Protein AF-X1DYR9-F1 (afdb_monomer_lite)

Secondary structure (DSSP, 8-state):
-----S-HHHHHHHHHHHHHHHTT--HHHHHHHHHHHHHHHHHHTSTTGGG-----

Structure (mmCIF, N/CA/C/O backbone):
data_AF-X1DYR9-F1
#
_entry.id   AF-X1DYR9-F1
#
loop_
_atom_site.group_PDB
_atom_site.id
_atom_site.type_symbol
_atom_site.label_atom_id
_atom_site.label_alt_id
_atom_site.label_comp_id
_atom_site.label_asym_id
_atom_site.label_entity_id
_atom_site.label_seq_id
_atom_site.pdbx_PDB_ins_code
_atom_site.Cartn_x
_atom_site.Cartn_y
_atom_site.Cartn_z
_atom_site.occupancy
_atom_site.B_iso_or_equiv
_atom_site.auth_seq_id
_atom_site.auth_comp_id
_atom_site.auth_asym_id
_atom_site.auth_atom_id
_atom_site.pdbx_PDB_model_num
ATOM 1 N N . MET A 1 1 ? -0.989 27.176 13.800 1.00 48.44 1 MET A N 1
ATOM 2 C CA . MET A 1 1 ? 0.208 26.470 14.318 1.00 48.44 1 MET A CA 1
ATOM 3 C C . MET A 1 1 ? 0.218 25.046 13.767 1.00 48.44 1 MET A C 1
ATOM 5 O O . MET A 1 1 ? -0.750 24.329 13.992 1.00 48.44 1 MET A O 1
ATOM 9 N N . LYS A 1 2 ? 1.249 24.633 13.010 1.00 59.66 2 LYS A N 1
ATOM 10 C CA . LYS A 1 2 ? 1.407 23.220 12.614 1.00 59.66 2 LYS A CA 1
ATOM 11 C C . LYS A 1 2 ? 1.738 22.424 13.875 1.00 59.66 2 LYS A C 1
ATOM 13 O O . LYS A 1 2 ? 2.764 22.666 14.497 1.00 59.66 2 LYS A O 1
ATOM 18 N N . LYS A 1 3 ? 0.833 21.537 14.285 1.00 67.62 3 LYS A N 1
ATOM 19 C CA . LYS A 1 3 ? 1.038 20.664 15.443 1.00 67.62 3 LYS A CA 1
ATOM 20 C C . LYS A 1 3 ? 2.163 19.693 15.094 1.00 67.62 3 LYS A C 1
ATOM 22 O O . LYS A 1 3 ? 2.027 18.938 14.133 1.00 67.62 3 LYS A O 1
ATOM 27 N N . ASP A 1 4 ? 3.262 19.757 15.833 1.00 73.81 4 ASP A N 1
ATOM 28 C CA . ASP A 1 4 ? 4.417 18.898 15.601 1.00 73.81 4 ASP A CA 1
ATOM 29 C C . ASP A 1 4 ? 4.020 17.434 15.849 1.00 73.81 4 ASP A C 1
ATOM 31 O O . ASP A 1 4 ? 3.590 17.058 16.948 1.00 73.81 4 ASP A O 1
ATOM 35 N N . ILE A 1 5 ? 4.052 16.615 14.795 1.00 71.56 5 ILE A N 1
ATOM 36 C CA . ILE A 1 5 ? 3.624 15.218 14.867 1.00 71.56 5 ILE A CA 1
ATOM 37 C C . ILE A 1 5 ? 4.781 14.421 15.465 1.00 71.56 5 ILE A C 1
ATOM 39 O O . ILE A 1 5 ? 5.564 13.803 14.750 1.00 71.56 5 ILE A O 1
ATOM 43 N N . LYS A 1 6 ? 4.843 14.388 16.801 1.00 76.75 6 LYS A N 1
ATOM 44 C CA . LYS A 1 6 ? 5.854 13.634 17.565 1.00 76.75 6 LYS A CA 1
ATOM 45 C C . LYS A 1 6 ? 5.934 12.148 17.183 1.00 76.75 6 LYS A C 1
ATOM 47 O O . LYS A 1 6 ? 6.989 11.541 17.323 1.00 76.75 6 LYS A O 1
ATOM 52 N N . ASN A 1 7 ? 4.831 11.547 16.716 1.00 82.31 7 ASN A N 1
ATOM 53 C CA . ASN A 1 7 ? 4.792 10.145 16.292 1.00 82.31 7 ASN A CA 1
ATOM 54 C C . ASN A 1 7 ? 4.010 9.964 14.982 1.00 82.31 7 ASN A C 1
ATOM 56 O O . ASN A 1 7 ? 2.799 9.725 14.967 1.00 82.31 7 ASN A O 1
ATOM 60 N N . ILE A 1 8 ? 4.730 10.064 13.864 1.00 81.88 8 ILE A N 1
ATOM 61 C CA . ILE A 1 8 ? 4.170 9.948 12.511 1.00 81.88 8 ILE A CA 1
ATOM 62 C C . ILE A 1 8 ? 3.506 8.579 12.299 1.00 81.88 8 ILE A C 1
ATOM 64 O O . ILE A 1 8 ? 2.420 8.510 11.726 1.00 81.88 8 ILE A O 1
ATOM 68 N N . ARG A 1 9 ? 4.101 7.491 12.809 1.00 80.06 9 ARG A N 1
ATOM 69 C CA . ARG A 1 9 ? 3.548 6.130 12.667 1.00 80.06 9 ARG A CA 1
ATOM 70 C C . ARG A 1 9 ? 2.191 6.006 13.359 1.00 80.06 9 ARG A C 1
ATOM 72 O O . ARG A 1 9 ? 1.234 5.536 12.748 1.00 80.06 9 ARG A O 1
ATOM 79 N N . ALA A 1 10 ? 2.094 6.480 14.602 1.00 78.56 10 ALA A N 1
ATOM 80 C CA . ALA A 1 10 ? 0.836 6.510 15.344 1.00 78.56 10 ALA A CA 1
ATOM 81 C C . ALA A 1 10 ? -0.216 7.387 14.645 1.00 78.56 10 ALA A C 1
ATOM 83 O O . ALA A 1 10 ? -1.385 7.010 14.583 1.00 78.56 10 ALA A O 1
ATOM 84 N N . SER A 1 11 ? 0.202 8.512 14.051 1.00 88.12 11 SER A N 1
ATOM 85 C CA . SER A 1 11 ? -0.686 9.384 13.272 1.00 88.12 11 SER A CA 1
ATOM 86 C C . SER A 1 11 ? -1.238 8.692 12.023 1.00 88.12 11 SER A C 1
ATOM 88 O O . SER A 1 11 ? -2.435 8.782 11.759 1.00 88.12 11 SER A O 1
ATOM 90 N N . ILE A 1 12 ? -0.405 7.959 11.278 1.00 91.25 12 ILE A N 1
ATOM 91 C CA . ILE A 1 12 ? -0.849 7.202 10.098 1.00 91.25 12 ILE A CA 1
ATOM 92 C C . ILE A 1 12 ? -1.815 6.090 10.513 1.00 91.25 12 ILE A C 1
ATOM 94 O O . ILE A 1 12 ? -2.884 5.976 9.920 1.00 91.25 12 ILE A O 1
ATOM 98 N N . ARG A 1 13 ? -1.502 5.322 11.568 1.00 93.25 13 ARG A N 1
ATOM 99 C CA . ARG A 1 13 ? -2.406 4.274 12.067 1.00 93.25 13 ARG A CA 1
ATOM 100 C C . ARG A 1 13 ? -3.772 4.842 12.447 1.00 93.25 13 ARG A C 1
ATOM 102 O O . ARG A 1 13 ? -4.783 4.283 12.041 1.00 93.25 13 ARG A O 1
ATOM 109 N N . ALA A 1 14 ? -3.799 5.961 13.170 1.00 94.94 14 ALA A N 1
ATOM 110 C CA . ALA A 1 14 ? -5.042 6.626 13.552 1.00 94.94 14 ALA A CA 1
ATOM 111 C C . ALA A 1 14 ? -5.851 7.087 12.327 1.00 94.94 14 ALA A C 1
ATOM 113 O O . ALA A 1 14 ? -7.059 6.877 12.278 1.00 94.94 14 ALA A O 1
ATOM 114 N N . LYS A 1 15 ? -5.194 7.650 11.304 1.00 95.12 15 LYS A N 1
ATOM 115 C CA . LYS A 1 15 ? -5.858 8.039 10.047 1.00 95.12 15 LYS A CA 1
ATOM 116 C C . LYS A 1 15 ? -6.475 6.840 9.328 1.00 95.12 15 LYS A C 1
ATOM 118 O O . LYS A 1 15 ? -7.625 6.916 8.916 1.00 95.12 15 LYS A O 1
ATOM 123 N N . LEU A 1 16 ? -5.741 5.733 9.219 1.00 96.44 16 LEU A N 1
ATOM 124 C CA . LEU A 1 16 ? -6.245 4.511 8.587 1.00 96.44 16 LEU 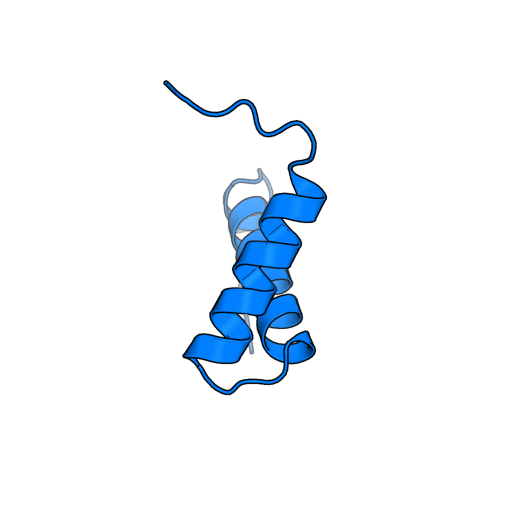A CA 1
ATOM 125 C C . LEU A 1 16 ? -7.385 3.876 9.400 1.00 96.44 16 LEU A C 1
ATOM 127 O O . LEU A 1 16 ? -8.349 3.389 8.822 1.00 96.44 16 LEU A O 1
ATOM 131 N N . GLN A 1 17 ? -7.324 3.933 10.734 1.00 96.88 17 GLN A N 1
ATOM 132 C CA . GLN A 1 17 ? -8.412 3.480 11.609 1.00 96.88 17 GLN A CA 1
ATOM 133 C C . GLN A 1 17 ? -9.673 4.332 11.456 1.00 96.88 17 GLN A C 1
ATOM 135 O O . GLN A 1 17 ? -10.771 3.785 11.433 1.00 96.88 17 GLN A O 1
ATOM 140 N N . ASN A 1 18 ? -9.531 5.653 11.332 1.00 97.00 18 ASN A N 1
ATOM 141 C CA . ASN A 1 18 ? -10.665 6.532 11.055 1.00 97.00 18 ASN A CA 1
ATOM 142 C C . ASN A 1 18 ? -11.261 6.228 9.680 1.00 97.00 18 ASN A C 1
ATOM 144 O O . ASN A 1 18 ? -12.472 6.081 9.569 1.00 97.00 18 ASN A O 1
ATOM 148 N N . LYS A 1 19 ? -10.412 6.021 8.667 1.00 96.44 19 LYS A N 1
ATOM 149 C CA . LYS A 1 19 ? -10.870 5.677 7.321 1.00 96.44 19 LYS A CA 1
ATOM 150 C C . LYS A 1 19 ? -11.648 4.362 7.288 1.00 96.44 19 LYS A C 1
ATOM 152 O O . LYS A 1 19 ? -12.716 4.319 6.698 1.00 96.44 19 LYS A O 1
ATOM 157 N N . ALA A 1 20 ? -11.155 3.332 7.977 1.00 97.69 20 ALA A N 1
ATOM 158 C CA . ALA A 1 20 ? -11.841 2.046 8.104 1.00 97.69 20 ALA A CA 1
ATOM 159 C C . ALA A 1 20 ? -13.240 2.185 8.729 1.00 97.69 20 ALA A C 1
ATOM 161 O O . ALA A 1 20 ? -14.188 1.550 8.278 1.00 97.69 20 ALA A O 1
ATOM 162 N N . LYS A 1 21 ? -13.388 3.063 9.731 1.00 97.44 21 LYS A N 1
ATOM 163 C CA . LYS A 1 21 ? -14.691 3.372 10.338 1.00 97.44 21 LYS A CA 1
ATOM 164 C C . LYS A 1 21 ? -15.611 4.126 9.378 1.00 97.44 21 LYS A C 1
ATOM 166 O O . LYS A 1 21 ? -16.780 3.780 9.285 1.00 97.44 21 LYS A O 1
ATOM 171 N N . GLU A 1 22 ? -15.093 5.129 8.667 1.00 96.94 22 GLU A N 1
ATOM 172 C CA . GLU A 1 22 ? -15.858 5.919 7.688 1.00 96.94 22 GLU A CA 1
ATOM 173 C C . GLU A 1 22 ? -16.406 5.059 6.543 1.00 96.94 22 GLU A C 1
ATOM 175 O O . GLU A 1 22 ? -17.531 5.268 6.104 1.00 96.94 22 GLU A O 1
ATOM 180 N N . THR A 1 23 ? -15.617 4.098 6.056 1.00 94.00 23 THR A N 1
ATOM 181 C CA . THR A 1 23 ? -15.995 3.228 4.931 1.00 94.00 23 THR A CA 1
ATOM 182 C C . THR A 1 23 ? -16.672 1.932 5.369 1.00 94.00 23 THR A C 1
ATOM 184 O O . THR A 1 23 ? -17.015 1.114 4.520 1.00 94.00 23 THR A O 1
ATOM 187 N N . ASN A 1 24 ? -16.852 1.729 6.680 1.00 95.81 24 ASN A N 1
ATOM 188 C CA . ASN A 1 24 ? -17.322 0.479 7.278 1.00 95.81 24 ASN A CA 1
ATOM 189 C C . ASN A 1 24 ? -16.559 -0.760 6.759 1.00 95.81 24 ASN A C 1
ATOM 191 O O . ASN A 1 24 ? -17.138 -1.820 6.526 1.00 95.81 24 ASN A O 1
ATOM 195 N N . SER A 1 25 ? -15.250 -0.607 6.543 1.00 95.75 25 SER A N 1
ATOM 196 C CA . SER A 1 25 ? -14.369 -1.654 6.019 1.00 95.75 25 SER A CA 1
ATOM 197 C C . SER A 1 25 ? -13.470 -2.203 7.131 1.00 95.75 25 SER A C 1
ATOM 199 O O . SER A 1 25 ? -13.071 -1.456 8.031 1.00 95.75 25 SER A O 1
ATOM 201 N N . PRO A 1 26 ? -13.074 -3.486 7.083 1.00 97.75 26 PRO A N 1
ATOM 202 C CA . PRO A 1 26 ? -12.070 -4.030 7.987 1.00 97.75 26 PRO A CA 1
ATOM 203 C C . PRO A 1 26 ? -10.762 -3.229 7.935 1.00 97.75 26 PRO A C 1
ATOM 205 O O . PRO A 1 26 ? -10.217 -2.948 6.869 1.00 97.75 26 PRO A O 1
ATOM 208 N N . PHE A 1 27 ? -10.194 -2.906 9.100 1.00 96.75 27 PHE A N 1
ATOM 209 C CA . PHE A 1 27 ? -8.934 -2.153 9.167 1.00 96.75 27 PHE A CA 1
ATOM 210 C C . PHE A 1 27 ? -7.781 -2.843 8.419 1.00 96.75 27 PHE A C 1
ATOM 212 O O . PHE A 1 27 ? -6.946 -2.165 7.825 1.00 96.75 27 PHE A O 1
ATOM 219 N N . ALA A 1 28 ? -7.739 -4.179 8.441 1.00 97.12 28 ALA A N 1
ATOM 220 C CA . ALA A 1 28 ? -6.719 -4.959 7.745 1.00 97.12 28 ALA A CA 1
ATOM 221 C C . ALA A 1 28 ? -6.743 -4.723 6.226 1.00 97.12 28 ALA A C 1
ATOM 223 O O . ALA A 1 28 ? -5.687 -4.556 5.624 1.00 97.12 28 ALA A O 1
ATOM 224 N N . GLU A 1 29 ? -7.934 -4.627 5.635 1.00 97.50 29 GLU A N 1
ATOM 225 C CA . GLU A 1 29 ? -8.121 -4.353 4.210 1.00 97.50 29 GLU A CA 1
ATOM 226 C C . GLU A 1 29 ? -7.628 -2.944 3.852 1.00 97.50 29 GLU A C 1
ATOM 228 O O . GLU A 1 29 ? -6.801 -2.774 2.957 1.00 97.50 29 GLU A O 1
ATOM 233 N N . VAL A 1 30 ? -8.040 -1.932 4.623 1.00 97.50 30 VAL A N 1
ATOM 234 C CA . VAL A 1 30 ? -7.580 -0.542 4.441 1.00 97.50 30 VAL A CA 1
ATOM 235 C C . VAL A 1 30 ? -6.059 -0.434 4.579 1.00 97.50 30 VAL A C 1
ATOM 237 O O . VAL A 1 30 ? -5.404 0.268 3.807 1.00 97.50 30 VAL A O 1
ATOM 240 N N . LEU A 1 31 ? -5.476 -1.139 5.552 1.00 96.62 31 LEU A N 1
ATOM 241 C CA . LEU A 1 31 ? -4.031 -1.184 5.750 1.00 96.62 31 LEU A CA 1
ATOM 242 C C . LEU A 1 31 ? -3.312 -1.854 4.570 1.00 96.62 31 LEU A C 1
ATOM 244 O O . LEU A 1 31 ? -2.261 -1.366 4.149 1.00 96.62 31 LEU A O 1
ATOM 248 N N . GLN A 1 32 ? -3.869 -2.945 4.039 1.00 97.12 32 GLN A N 1
ATOM 249 C CA . GLN A 1 32 ? -3.316 -3.666 2.897 1.00 97.12 32 GLN A CA 1
ATOM 250 C C . GLN A 1 32 ? -3.303 -2.789 1.643 1.00 97.12 32 GLN A C 1
ATOM 252 O O . GLN A 1 32 ? -2.240 -2.618 1.043 1.00 97.12 32 GLN A O 1
ATOM 257 N N . TYR A 1 33 ? -4.435 -2.174 1.288 1.00 96.56 33 TYR A N 1
ATOM 258 C CA . TYR A 1 33 ? -4.504 -1.276 0.132 1.00 96.56 33 TYR A CA 1
ATOM 25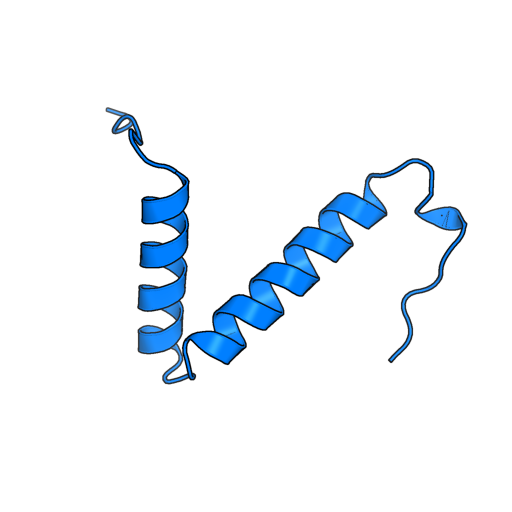9 C C . TYR A 1 33 ? -3.565 -0.084 0.280 1.00 96.56 33 TYR A C 1
ATOM 261 O O . TYR A 1 33 ? -2.789 0.196 -0.631 1.00 96.56 33 TYR A O 1
ATOM 269 N N . PHE A 1 34 ? -3.531 0.544 1.458 1.00 96.81 34 PHE 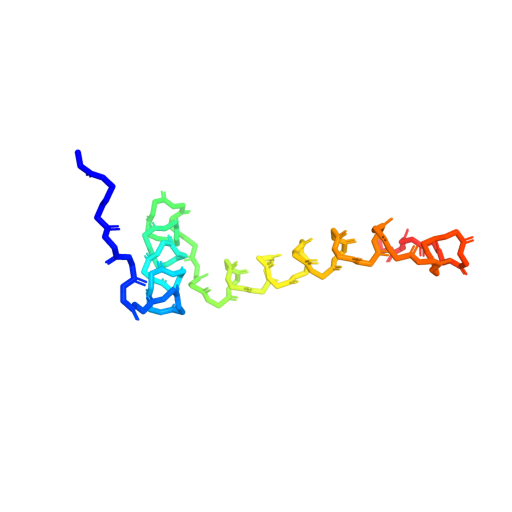A N 1
ATOM 270 C CA . PHE A 1 34 ? -2.577 1.616 1.729 1.00 96.81 34 PHE A CA 1
ATOM 271 C C . PHE A 1 34 ? -1.126 1.158 1.514 1.00 96.81 34 PHE A C 1
ATOM 273 O O . PHE A 1 34 ? -0.318 1.881 0.929 1.00 96.81 34 PHE A O 1
ATOM 280 N N . GLY A 1 35 ? -0.774 -0.046 1.972 1.00 96.81 35 GLY A N 1
ATOM 281 C CA . GLY A 1 35 ? 0.549 -0.628 1.762 1.00 96.81 35 GLY A CA 1
ATOM 282 C C . GLY A 1 35 ? 0.891 -0.786 0.280 1.00 96.81 35 GLY A C 1
ATOM 283 O O . GLY A 1 35 ? 1.965 -0.349 -0.144 1.00 96.81 35 GLY A O 1
ATOM 284 N N . ILE A 1 36 ? -0.036 -1.352 -0.496 1.00 97.06 36 ILE A N 1
ATOM 285 C CA . ILE A 1 36 ? 0.106 -1.581 -1.939 1.00 97.06 36 ILE A CA 1
ATOM 286 C C . ILE A 1 36 ? 0.248 -0.251 -2.683 1.00 97.06 36 ILE A C 1
ATOM 288 O O . ILE A 1 36 ? 1.236 -0.054 -3.382 1.00 97.06 36 ILE A O 1
ATOM 292 N N . GLU A 1 37 ? -0.659 0.703 -2.482 1.00 96.44 37 GLU A N 1
ATOM 293 C CA . GLU A 1 37 ? -0.619 2.013 -3.143 1.00 96.44 37 GLU A CA 1
ATOM 294 C C . GLU A 1 37 ? 0.677 2.769 -2.838 1.00 96.44 37 GLU A C 1
ATOM 296 O O . GLU A 1 37 ? 1.339 3.305 -3.731 1.00 96.44 37 GLU A O 1
ATOM 301 N N . ARG A 1 38 ? 1.091 2.798 -1.563 1.00 96.50 38 ARG A N 1
ATOM 302 C CA . ARG A 1 38 ? 2.335 3.465 -1.162 1.00 96.50 38 ARG A CA 1
ATOM 303 C C . ARG A 1 38 ? 3.563 2.762 -1.723 1.00 96.50 38 ARG A C 1
ATOM 305 O O . ARG A 1 38 ? 4.551 3.442 -1.999 1.00 96.50 38 ARG A O 1
ATOM 312 N N . PHE A 1 39 ? 3.532 1.438 -1.853 1.00 96.50 39 PHE A N 1
ATOM 313 C CA . PHE A 1 39 ? 4.592 0.684 -2.510 1.00 96.50 39 PHE A CA 1
ATOM 314 C C . PHE A 1 39 ? 4.651 1.013 -4.001 1.00 96.50 39 PHE A C 1
ATOM 316 O O . PHE A 1 39 ? 5.705 1.442 -4.459 1.00 96.50 39 PHE A O 1
ATOM 323 N N . LEU A 1 40 ? 3.529 0.914 -4.718 1.00 96.62 40 LEU A N 1
ATOM 324 C CA . LEU A 1 40 ? 3.446 1.196 -6.151 1.00 96.62 40 LEU A CA 1
ATOM 325 C C . LEU A 1 40 ? 3.884 2.624 -6.476 1.00 96.62 40 LEU A C 1
ATOM 327 O O . LEU A 1 40 ? 4.688 2.812 -7.379 1.00 96.62 40 LEU A O 1
ATOM 331 N N . TYR A 1 41 ? 3.461 3.611 -5.682 1.00 97.25 41 TYR A N 1
ATOM 332 C CA . TYR A 1 41 ? 3.925 4.991 -5.829 1.00 97.25 41 TYR A CA 1
ATOM 333 C C . TYR A 1 41 ? 5.446 5.123 -5.661 1.00 97.25 41 TYR A C 1
ATOM 335 O O . TYR A 1 41 ? 6.120 5.785 -6.445 1.00 97.25 41 TYR A O 1
ATOM 343 N N . ARG A 1 42 ? 6.026 4.508 -4.618 1.00 97.31 42 ARG A N 1
ATOM 344 C CA . ARG A 1 42 ? 7.486 4.570 -4.416 1.00 97.31 42 ARG A CA 1
ATOM 345 C C . ARG A 1 42 ? 8.228 3.855 -5.539 1.00 97.31 42 ARG A C 1
ATOM 347 O O . ARG A 1 42 ? 9.270 4.331 -5.976 1.00 97.31 42 ARG A O 1
ATOM 354 N N . PHE A 1 43 ? 7.682 2.734 -5.992 1.00 97.06 43 PHE A N 1
ATOM 355 C CA . PHE A 1 43 ? 8.229 1.950 -7.082 1.00 97.06 43 PHE A CA 1
ATOM 356 C C . PHE A 1 43 ? 8.196 2.725 -8.407 1.00 97.06 43 PHE A C 1
ATOM 358 O O . PHE A 1 43 ? 9.211 2.771 -9.100 1.00 97.06 43 PHE A O 1
ATOM 365 N N . SER A 1 44 ? 7.095 3.418 -8.716 1.00 96.50 44 SER A N 1
ATOM 366 C CA . SER A 1 44 ? 6.964 4.229 -9.934 1.00 96.50 44 SER A CA 1
ATOM 367 C C . SER A 1 44 ? 7.915 5.425 -9.976 1.00 96.50 44 SER A C 1
ATOM 369 O O . SER A 1 44 ? 8.248 5.899 -11.054 1.00 96.50 44 SER A O 1
ATOM 371 N N . CYS A 1 45 ? 8.365 5.921 -8.821 1.00 97.50 45 CYS A N 1
ATOM 372 C CA . CYS A 1 45 ? 9.373 6.981 -8.739 1.00 97.50 45 CYS A CA 1
ATOM 373 C C . CYS A 1 45 ? 10.821 6.457 -8.763 1.00 97.50 45 CYS A C 1
ATOM 375 O O . CYS A 1 45 ? 11.750 7.256 -8.677 1.00 97.50 45 CYS A O 1
ATOM 377 N N . SER A 1 46 ? 11.031 5.139 -8.814 1.00 97.44 46 SER A N 1
ATOM 378 C CA . SER A 1 46 ? 12.370 4.545 -8.820 1.00 97.44 46 SER A CA 1
ATOM 379 C C . SER A 1 46 ? 12.952 4.441 -10.232 1.00 97.44 46 SER A C 1
ATOM 381 O O . SER A 1 46 ? 12.226 4.424 -11.224 1.00 97.44 46 SER A O 1
ATOM 383 N N . GLU A 1 47 ? 14.270 4.262 -10.321 1.00 97.88 47 GLU A N 1
ATOM 384 C CA . GLU A 1 47 ? 14.975 3.969 -11.581 1.00 97.88 47 GLU A CA 1
ATOM 385 C C . GLU A 1 47 ? 14.489 2.678 -12.275 1.00 97.88 47 GLU A C 1
ATOM 387 O O . GLU A 1 47 ? 14.718 2.472 -13.467 1.00 97.88 47 GLU A O 1
ATOM 392 N N . TYR A 1 48 ? 13.805 1.797 -11.538 1.00 97.00 48 TYR A N 1
ATOM 393 C CA . TYR A 1 48 ? 13.323 0.508 -12.030 1.00 97.00 48 TYR A CA 1
ATOM 394 C C . TYR A 1 48 ? 11.909 0.568 -12.608 1.00 97.00 48 TYR A C 1
ATOM 396 O O . TYR A 1 48 ? 11.448 -0.445 -13.130 1.00 97.00 48 TYR A O 1
ATOM 404 N N . ALA A 1 49 ? 11.225 1.716 -12.548 1.00 96.88 49 ALA A N 1
ATOM 405 C CA . ALA A 1 49 ? 9.816 1.837 -12.930 1.00 96.88 49 ALA A CA 1
ATOM 406 C C . ALA A 1 49 ? 9.524 1.291 -14.338 1.00 96.88 49 ALA A C 1
ATOM 408 O O . ALA A 1 49 ? 8.555 0.565 -14.533 1.00 96.88 49 ALA A O 1
ATOM 409 N N . ASN A 1 50 ? 10.416 1.554 -15.296 1.00 96.50 50 ASN A N 1
ATOM 410 C CA . ASN A 1 50 ? 10.249 1.139 -16.692 1.00 96.50 50 ASN A CA 1
ATOM 411 C C . ASN A 1 50 ? 10.645 -0.323 -16.967 1.00 96.50 50 ASN A C 1
ATOM 413 O O . ASN A 1 50 ? 10.519 -0.786 -18.096 1.00 96.50 50 ASN A O 1
ATOM 417 N N . LYS A 1 51 ? 11.154 -1.056 -15.966 1.00 97.31 51 LYS A N 1
ATOM 418 C CA . LYS A 1 51 ? 11.557 -2.467 -16.115 1.00 97.31 51 LYS A CA 1
ATOM 419 C C . LYS A 1 51 ? 10.430 -3.447 -15.783 1.00 9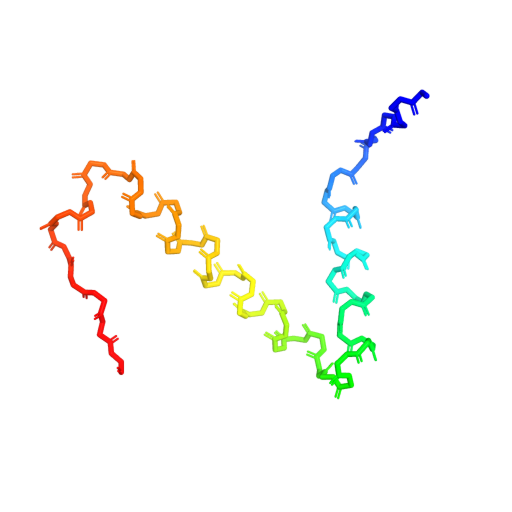7.31 51 LYS A C 1
ATOM 421 O O . LYS A 1 51 ? 10.602 -4.649 -15.965 1.00 97.31 51 LYS A O 1
ATOM 426 N N . PHE A 1 52 ? 9.302 -2.956 -15.274 1.00 95.56 52 PHE A N 1
ATOM 427 C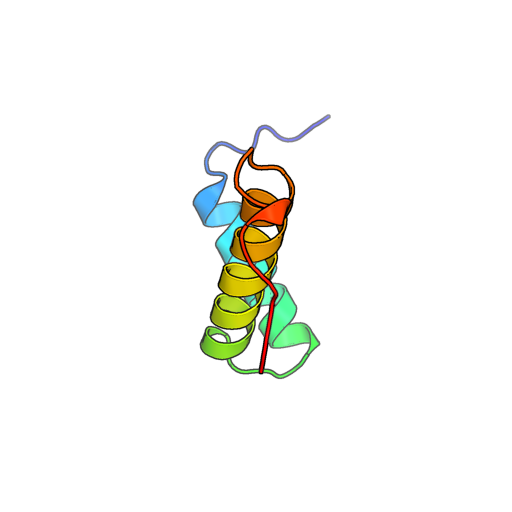 CA . PHE A 1 52 ? 8.198 -3.785 -14.806 1.00 95.56 52 PHE A CA 1
ATOM 428 C C . PHE A 1 52 ? 6.862 -3.220 -15.286 1.00 95.56 52 PHE A C 1
ATOM 430 O O . PHE A 1 52 ? 6.695 -2.013 -15.422 1.00 95.56 52 PHE A O 1
ATOM 437 N N . ILE A 1 53 ? 5.896 -4.110 -15.502 1.00 94.00 53 ILE A N 1
ATOM 438 C CA . ILE A 1 53 ? 4.508 -3.758 -15.800 1.00 94.00 53 ILE A CA 1
ATOM 439 C C . ILE A 1 53 ? 3.657 -4.265 -14.640 1.00 94.00 53 ILE A C 1
ATOM 441 O O . ILE A 1 53 ? 3.792 -5.420 -14.224 1.00 94.00 53 ILE A O 1
ATOM 445 N N . LEU A 1 54 ? 2.792 -3.399 -14.109 1.00 92.69 54 LEU A N 1
ATOM 446 C CA . LEU A 1 54 ? 1.799 -3.806 -13.123 1.00 92.69 54 LEU A CA 1
ATOM 447 C C . LEU A 1 54 ? 0.757 -4.686 -13.816 1.00 92.69 54 LEU A C 1
ATOM 449 O O . LEU A 1 54 ? 0.167 -4.282 -14.815 1.00 92.69 54 LEU A O 1
ATOM 453 N N . LYS A 1 55 ? 0.548 -5.885 -13.281 1.00 90.19 55 LYS A N 1
ATOM 454 C CA . LYS A 1 55 ? -0.428 -6.850 -13.785 1.00 90.19 55 LYS A CA 1
ATOM 455 C C . LYS A 1 55 ? -1.205 -7.466 -12.627 1.00 90.19 55 LYS A C 1
ATOM 457 O O . LYS A 1 55 ? -0.654 -7.614 -11.534 1.00 90.19 55 LYS A O 1
ATOM 462 N N . GLY A 1 56 ? -2.447 -7.838 -12.905 1.00 85.44 56 GLY A N 1
ATOM 463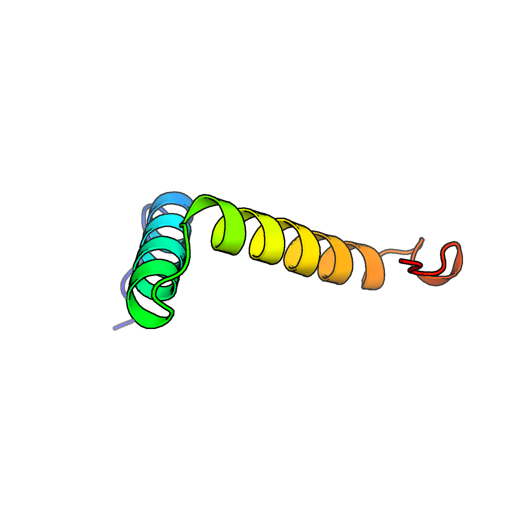 C CA . GLY A 1 56 ? -3.434 -8.357 -11.963 1.00 85.44 56 GLY A CA 1
ATOM 464 C C . GLY A 1 56 ? -4.814 -8.255 -12.580 1.00 85.44 56 GLY A C 1
ATOM 465 O O . GLY A 1 56 ? -5.015 -7.283 -13.342 1.00 85.44 56 GLY A O 1
#

Organism: NCBI:txid412755

Foldseek 3Di:
DPDPCPDVPVVVLVVLVVVCVVVVHPSVVSVVVVVVVVVLVVCCPDPCNVVDDDDD

Sequence (56 aa):
MKKDIKNIRASIRAKLQNKAKETNSPFAEVLQYFGIERFLYRFSCSEYANKFILKG

Radius of gyration: 14.88 Å; chains: 1; bounding box: 32×35×34 Å

pLDDT: mean 91.57, std 10.34, range [48.44, 97.88]